Protein AF-A0A957S2C0-F1 (afdb_monomer_lite)

pLDDT: mean 94.17, std 5.42, range [70.94, 98.38]

Structure (mmCIF, N/CA/C/O backbone):
data_AF-A0A957S2C0-F1
#
_entry.id   AF-A0A957S2C0-F1
#
loop_
_atom_site.group_PDB
_atom_site.id
_atom_site.type_symbol
_atom_site.label_atom_id
_atom_site.label_alt_id
_atom_site.label_comp_id
_atom_site.label_asym_id
_atom_site.label_entity_id
_atom_site.label_seq_id
_atom_site.pdbx_PDB_ins_code
_atom_site.Cartn_x
_atom_site.Cartn_y
_atom_site.Cartn_z
_atom_site.occupancy
_atom_site.B_iso_or_equiv
_atom_site.auth_seq_id
_atom_site.auth_comp_id
_atom_site.auth_asym_id
_atom_site.auth_atom_id
_atom_site.pdbx_PDB_model_num
ATOM 1 N N . MET A 1 1 ? -17.157 -6.613 25.429 1.00 73.69 1 MET A N 1
ATOM 2 C CA . MET A 1 1 ? -17.398 -6.611 23.971 1.00 73.69 1 MET A CA 1
ATOM 3 C C . MET A 1 1 ? -16.959 -5.294 23.333 1.00 73.69 1 MET A C 1
ATOM 5 O O . MET A 1 1 ? -15.977 -5.318 22.613 1.00 73.69 1 MET A O 1
ATOM 9 N N . ILE A 1 2 ? -17.566 -4.150 23.680 1.00 87.94 2 ILE A N 1
ATOM 10 C CA . ILE A 1 2 ? -17.215 -2.818 23.128 1.00 87.94 2 ILE A CA 1
ATOM 11 C C . ILE A 1 2 ? -15.724 -2.462 23.279 1.00 87.94 2 ILE A C 1
ATOM 13 O O . ILE A 1 2 ? -15.077 -2.132 22.297 1.00 87.94 2 ILE A O 1
ATOM 17 N N . ARG A 1 3 ? -15.128 -2.659 24.465 1.00 90.69 3 ARG A N 1
ATOM 18 C CA . ARG A 1 3 ? -13.692 -2.380 24.700 1.00 90.69 3 ARG A CA 1
ATOM 19 C C . ARG A 1 3 ? -12.745 -3.124 23.749 1.00 90.69 3 ARG A C 1
ATOM 21 O O . ARG A 1 3 ? -11.714 -2.583 23.371 1.00 90.69 3 ARG A O 1
ATOM 28 N N . THR A 1 4 ? -13.081 -4.361 23.386 1.00 94.62 4 THR A N 1
ATOM 29 C CA . THR A 1 4 ? -12.272 -5.170 22.466 1.00 94.62 4 THR A CA 1
ATOM 30 C C . THR A 1 4 ? -12.382 -4.637 21.040 1.00 94.62 4 THR A C 1
ATOM 32 O O . THR A 1 4 ? -11.375 -4.564 20.349 1.00 94.62 4 THR A O 1
ATOM 35 N N . ILE A 1 5 ? -13.580 -4.215 20.622 1.00 94.31 5 ILE A N 1
ATOM 36 C CA . ILE A 1 5 ? -13.826 -3.644 19.291 1.00 94.31 5 ILE A CA 1
ATOM 37 C C . ILE A 1 5 ? -13.053 -2.335 19.124 1.00 94.31 5 ILE A C 1
ATOM 39 O O . ILE A 1 5 ? -12.319 -2.190 18.149 1.00 94.31 5 ILE A O 1
ATOM 43 N N . THR A 1 6 ? -13.134 -1.423 20.096 1.00 95.44 6 THR A N 1
ATOM 44 C CA . THR A 1 6 ? -12.391 -0.156 20.047 1.00 95.44 6 THR A CA 1
ATOM 45 C C . THR A 1 6 ? -10.878 -0.404 20.018 1.00 95.44 6 THR A C 1
ATOM 47 O O . THR A 1 6 ? -10.173 0.177 19.198 1.00 95.44 6 THR A O 1
ATOM 50 N N . ALA A 1 7 ? -10.366 -1.331 20.840 1.00 96.75 7 ALA A N 1
ATOM 51 C CA . ALA A 1 7 ? -8.940 -1.668 20.852 1.00 96.75 7 ALA A CA 1
ATOM 52 C C . ALA A 1 7 ? -8.453 -2.249 19.512 1.00 96.75 7 ALA A C 1
ATOM 54 O O . ALA A 1 7 ? -7.413 -1.833 19.004 1.00 96.75 7 ALA A O 1
ATOM 55 N N . LEU A 1 8 ? -9.211 -3.178 18.919 1.00 96.88 8 LEU A N 1
ATOM 56 C CA . LEU A 1 8 ? -8.883 -3.740 17.607 1.00 96.88 8 LEU A CA 1
ATOM 57 C C . LEU A 1 8 ? -8.941 -2.678 16.510 1.00 96.88 8 LEU A C 1
ATOM 59 O O . LEU A 1 8 ? -8.081 -2.661 15.638 1.00 96.88 8 LEU A O 1
ATOM 63 N N . SER A 1 9 ? -9.906 -1.767 16.574 1.00 97.06 9 SER A N 1
ATOM 64 C CA . SER A 1 9 ? -10.071 -0.722 15.565 1.00 97.06 9 SER A CA 1
ATOM 65 C C . SER A 1 9 ? -8.929 0.284 15.579 1.00 97.06 9 SER A C 1
ATOM 67 O O . SER A 1 9 ? -8.397 0.625 14.525 1.00 97.06 9 SER A O 1
ATOM 69 N N . VAL A 1 10 ? -8.473 0.683 16.769 1.00 97.44 10 VAL A N 1
ATOM 70 C CA . VAL A 1 10 ? -7.271 1.516 16.918 1.00 97.44 10 VAL A CA 1
ATOM 71 C C . VAL A 1 10 ? -6.029 0.778 16.414 1.00 97.44 10 VAL A C 1
ATOM 73 O O . VAL A 1 10 ? -5.210 1.371 15.714 1.00 97.44 10 VAL A O 1
ATOM 76 N N . ALA A 1 11 ? -5.893 -0.518 16.715 1.00 98.12 11 ALA A N 1
ATOM 77 C CA . ALA A 1 11 ? -4.774 -1.313 16.213 1.00 98.12 11 ALA A CA 1
ATOM 78 C C . ALA A 1 11 ? -4.780 -1.403 14.678 1.00 98.12 11 ALA A C 1
ATOM 80 O O . ALA A 1 11 ? -3.747 -1.188 14.048 1.00 98.12 11 ALA A O 1
ATOM 81 N N . ILE A 1 12 ? -5.942 -1.650 14.067 1.00 97.88 12 ILE A N 1
ATOM 82 C CA . ILE A 1 12 ? -6.110 -1.682 12.608 1.00 97.88 12 ILE A CA 1
ATOM 83 C C . ILE A 1 12 ? -5.777 -0.318 12.001 1.00 97.88 12 ILE A C 1
ATOM 85 O O . ILE A 1 12 ? -5.032 -0.261 11.023 1.00 97.88 12 ILE A O 1
ATOM 89 N N . ALA A 1 13 ? -6.266 0.778 12.586 1.00 98.06 13 ALA A N 1
ATOM 90 C CA . ALA A 1 13 ? -5.957 2.128 12.125 1.00 98.06 13 ALA A CA 1
ATOM 91 C C . ALA A 1 13 ? -4.446 2.409 12.158 1.00 98.06 13 ALA A C 1
ATOM 93 O O . ALA A 1 13 ? -3.888 2.888 11.172 1.00 98.06 13 ALA A O 1
ATOM 94 N N . GLY A 1 14 ? -3.768 2.043 13.251 1.00 98.25 14 GLY A N 1
ATOM 95 C CA . GLY A 1 14 ? -2.318 2.196 13.385 1.00 98.25 14 GLY A CA 1
ATOM 96 C C . GLY A 1 14 ? -1.533 1.369 12.364 1.00 98.25 14 GLY A C 1
ATOM 97 O O . GLY A 1 14 ? -0.646 1.895 11.696 1.00 98.25 14 GLY A O 1
ATOM 98 N N . LEU A 1 15 ? -1.888 0.093 12.188 1.00 98.31 15 LEU A N 1
ATOM 99 C CA . LEU A 1 15 ? -1.252 -0.777 11.192 1.00 98.31 15 LEU A CA 1
ATOM 100 C C . LEU A 1 15 ? -1.478 -0.271 9.764 1.00 98.31 15 LEU A C 1
ATOM 102 O O . LEU A 1 15 ? -0.555 -0.290 8.954 1.00 98.31 15 LEU A O 1
ATOM 106 N N . THR A 1 16 ? -2.679 0.230 9.472 1.00 98.12 16 THR A N 1
ATOM 107 C CA . THR A 1 16 ? -3.020 0.797 8.161 1.00 98.12 16 THR A CA 1
ATOM 108 C C . THR A 1 16 ? -2.212 2.058 7.882 1.00 98.12 16 THR A C 1
ATOM 110 O O . THR A 1 16 ? -1.670 2.199 6.790 1.00 98.12 16 THR A O 1
ATOM 113 N N . LEU A 1 17 ? -2.064 2.945 8.872 1.00 97.69 17 LEU A N 1
ATOM 114 C CA . LEU A 1 17 ? -1.252 4.154 8.738 1.00 97.69 17 LEU A CA 1
ATOM 115 C C . LEU A 1 17 ? 0.207 3.823 8.406 1.00 97.69 17 LEU A C 1
ATOM 117 O O . LEU A 1 17 ? 0.809 4.490 7.572 1.00 97.69 17 LEU A O 1
ATOM 121 N N . ILE A 1 18 ? 0.761 2.778 9.023 1.00 97.88 18 ILE A N 1
ATOM 122 C CA . ILE A 1 18 ? 2.124 2.322 8.736 1.00 97.88 18 ILE A CA 1
ATOM 123 C C . ILE A 1 18 ? 2.206 1.729 7.325 1.00 97.88 18 ILE A C 1
ATOM 125 O O . ILE A 1 18 ? 3.067 2.133 6.548 1.00 97.88 18 ILE A O 1
ATOM 129 N N . ALA A 1 19 ? 1.318 0.791 6.987 1.00 96.69 19 ALA A N 1
ATOM 130 C CA . ALA A 1 19 ? 1.372 0.061 5.723 1.00 96.69 19 ALA A CA 1
ATOM 131 C C . ALA A 1 19 ? 1.110 0.965 4.509 1.00 96.69 19 ALA A C 1
ATOM 133 O O . ALA A 1 19 ? 1.944 1.036 3.612 1.00 96.69 19 ALA A O 1
ATOM 134 N N . ALA A 1 20 ? -0.001 1.702 4.509 1.00 96.94 20 ALA A N 1
ATOM 135 C CA . ALA A 1 20 ? -0.363 2.596 3.411 1.00 96.94 20 ALA A CA 1
ATOM 136 C C . ALA A 1 20 ? 0.466 3.893 3.426 1.00 96.94 20 ALA A C 1
ATOM 138 O O . ALA A 1 20 ? 0.764 4.468 2.381 1.00 96.94 20 ALA A O 1
ATOM 139 N N . GLY A 1 21 ? 0.895 4.355 4.608 1.00 96.19 21 GLY A N 1
ATOM 140 C CA . GLY A 1 21 ? 1.790 5.508 4.731 1.00 96.19 21 GLY A CA 1
ATOM 141 C C . GLY A 1 21 ? 3.182 5.241 4.159 1.00 96.19 21 GLY A C 1
ATOM 142 O O . GLY A 1 21 ? 3.803 6.148 3.602 1.00 96.19 21 GLY A O 1
ATOM 143 N N . ALA A 1 22 ? 3.657 3.992 4.223 1.00 96.31 22 ALA A N 1
ATOM 144 C CA . ALA A 1 22 ? 4.943 3.596 3.658 1.00 96.31 22 ALA A CA 1
ATOM 145 C C . ALA A 1 22 ? 5.053 3.918 2.160 1.00 96.31 22 ALA A C 1
ATOM 147 O O . ALA A 1 22 ? 6.125 4.323 1.711 1.00 96.31 22 ALA A O 1
ATOM 148 N N . THR A 1 23 ? 3.958 3.830 1.401 1.00 94.69 23 THR A N 1
ATOM 149 C CA . THR A 1 23 ? 3.931 4.150 -0.036 1.00 94.69 23 THR A CA 1
ATOM 150 C C . THR A 1 23 ? 4.381 5.578 -0.345 1.00 94.69 23 THR A C 1
ATOM 152 O O . THR A 1 23 ? 5.066 5.792 -1.345 1.00 94.69 23 THR A O 1
ATOM 155 N N . PHE A 1 24 ? 4.097 6.540 0.538 1.00 92.31 24 PHE A N 1
ATOM 156 C CA . PHE A 1 24 ? 4.498 7.947 0.375 1.00 92.31 24 PHE A CA 1
ATOM 157 C C . PHE A 1 24 ? 5.909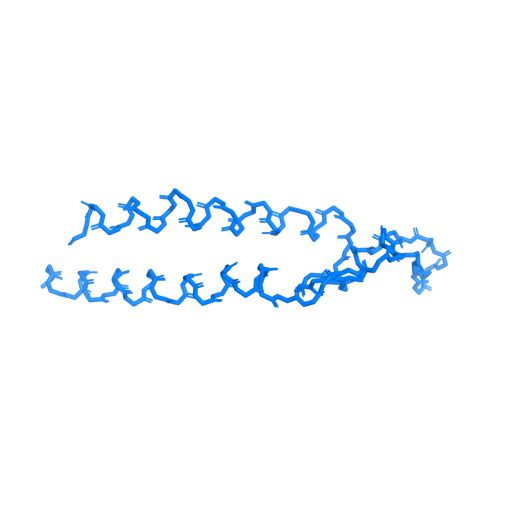 8.246 0.881 1.00 92.31 24 PHE A C 1
ATOM 159 O O . PHE A 1 24 ? 6.519 9.228 0.465 1.00 92.31 24 PHE A O 1
ATOM 166 N N . LEU A 1 25 ? 6.426 7.413 1.783 1.00 93.62 25 LEU A N 1
ATOM 167 C CA . LEU A 1 25 ? 7.775 7.553 2.332 1.00 93.62 25 LEU A CA 1
ATOM 168 C C . LEU A 1 25 ? 8.824 6.826 1.485 1.00 93.62 25 LEU A C 1
ATOM 170 O O . LEU A 1 25 ? 10.020 7.089 1.614 1.00 93.62 25 LEU A O 1
ATOM 174 N N . TRP A 1 26 ? 8.393 5.902 0.625 1.00 92.44 26 TRP A N 1
ATOM 175 C CA . TRP A 1 26 ? 9.302 5.114 -0.188 1.00 92.44 26 TRP A CA 1
ATOM 176 C C . TRP A 1 26 ? 9.930 5.950 -1.315 1.00 92.44 26 TRP A C 1
ATOM 178 O O . TRP A 1 26 ? 9.215 6.693 -1.998 1.00 92.44 26 TRP A O 1
ATOM 188 N N . PRO A 1 27 ? 11.246 5.805 -1.576 1.00 89.75 27 PRO A N 1
ATOM 189 C CA . PRO A 1 27 ? 11.919 6.556 -2.628 1.00 89.75 27 PRO A CA 1
ATOM 190 C C . PRO A 1 27 ? 11.293 6.329 -4.004 1.00 89.75 27 PRO A C 1
ATOM 192 O O . PRO A 1 27 ? 11.096 5.191 -4.443 1.00 89.75 27 PRO A O 1
ATOM 195 N N . GLN A 1 28 ? 11.029 7.428 -4.702 1.00 86.81 28 GLN A N 1
ATOM 196 C CA . GLN A 1 28 ? 10.584 7.408 -6.090 1.00 86.81 28 GLN A CA 1
ATOM 197 C C . GLN A 1 28 ? 11.806 7.431 -7.014 1.00 86.81 28 GLN A C 1
ATOM 199 O O . GLN A 1 28 ? 12.776 8.145 -6.756 1.00 86.81 28 GLN A O 1
ATOM 204 N N . ALA A 1 29 ? 11.776 6.637 -8.083 1.00 82.75 29 ALA A N 1
ATOM 205 C CA . A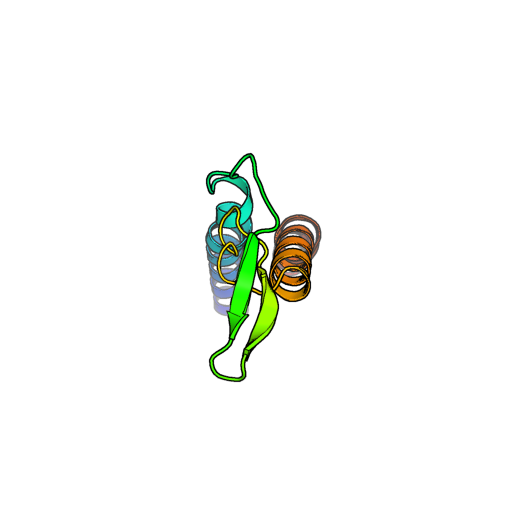LA A 1 29 ? 12.820 6.634 -9.102 1.00 82.75 29 ALA A CA 1
ATOM 206 C C . ALA A 1 29 ? 12.421 7.565 -10.256 1.00 82.75 29 ALA A C 1
ATOM 208 O O . ALA A 1 29 ? 11.262 7.597 -10.652 1.00 82.75 29 ALA A O 1
ATOM 209 N N . ALA A 1 30 ? 13.379 8.311 -10.810 1.00 70.94 30 ALA A N 1
ATOM 210 C CA . ALA A 1 30 ? 13.110 9.311 -11.849 1.00 70.94 30 ALA A CA 1
ATOM 211 C C . ALA A 1 30 ? 12.741 8.717 -13.229 1.00 70.94 30 ALA A C 1
ATOM 213 O O . ALA A 1 30 ? 12.193 9.428 -14.063 1.00 70.94 30 ALA A O 1
ATOM 214 N N . ASN A 1 31 ? 13.030 7.430 -13.471 1.00 73.31 31 ASN A N 1
ATOM 215 C CA . ASN A 1 31 ? 12.916 6.782 -14.785 1.00 73.31 31 ASN A CA 1
ATOM 216 C C . ASN A 1 31 ? 11.965 5.577 -14.747 1.00 73.31 31 ASN A C 1
ATOM 218 O O . ASN A 1 31 ? 12.390 4.431 -14.895 1.00 73.31 31 ASN A O 1
ATOM 222 N N . THR A 1 32 ? 10.682 5.834 -14.511 1.00 82.00 32 THR A N 1
ATOM 223 C CA . THR A 1 32 ? 9.639 4.804 -14.399 1.00 82.00 32 THR A CA 1
ATOM 224 C C . THR A 1 32 ? 8.432 5.160 -15.258 1.00 82.00 32 THR A C 1
ATOM 226 O O . THR A 1 32 ? 8.120 6.350 -15.335 1.00 82.00 32 THR A O 1
ATOM 229 N N . PRO A 1 33 ? 7.725 4.191 -15.876 1.00 84.88 33 PRO A N 1
ATOM 230 C CA . PRO A 1 33 ? 7.794 2.727 -15.691 1.00 84.88 33 PRO A CA 1
ATOM 231 C C . PRO A 1 33 ? 9.045 2.063 -16.300 1.00 84.88 33 PRO A C 1
ATOM 233 O O . PRO A 1 33 ? 9.650 2.614 -17.216 1.00 84.88 33 PRO A O 1
ATOM 236 N N . ILE A 1 34 ? 9.417 0.870 -15.817 1.00 91.25 34 ILE A N 1
ATOM 237 C CA . ILE A 1 34 ? 10.524 0.061 -16.372 1.00 91.25 34 ILE A CA 1
ATOM 238 C C . ILE A 1 34 ? 9.977 -1.138 -17.156 1.00 91.25 34 ILE A C 1
ATOM 240 O O . ILE A 1 34 ? 9.021 -1.776 -16.723 1.00 91.25 34 ILE A O 1
ATOM 244 N N . THR A 1 35 ? 10.582 -1.476 -18.294 1.00 94.44 35 THR A N 1
ATOM 245 C CA . THR A 1 35 ? 10.179 -2.652 -19.086 1.00 94.44 35 THR A CA 1
ATOM 246 C C . THR A 1 35 ? 10.935 -3.895 -18.623 1.00 94.44 35 THR A C 1
ATOM 248 O O . THR A 1 35 ? 12.161 -3.874 -18.516 1.00 94.44 35 THR A O 1
ATOM 251 N N . PHE A 1 36 ? 10.213 -4.988 -18.387 1.00 93.94 36 PHE A N 1
ATOM 252 C CA . PHE A 1 36 ? 10.756 -6.299 -18.036 1.00 93.94 36 PHE A CA 1
ATOM 253 C C . PHE A 1 36 ? 10.279 -7.358 -19.033 1.00 93.94 36 PHE A C 1
ATOM 255 O O . PHE A 1 36 ? 9.100 -7.399 -19.365 1.00 93.94 36 PHE A O 1
ATOM 262 N N . THR A 1 37 ? 11.169 -8.237 -19.489 1.00 96.19 37 THR A N 1
ATOM 263 C CA . THR A 1 37 ? 10.793 -9.375 -20.341 1.00 96.19 37 THR A CA 1
ATOM 264 C C . THR A 1 37 ? 10.513 -10.587 -19.467 1.00 96.19 37 THR A C 1
ATOM 266 O O . THR A 1 37 ? 11.381 -11.041 -18.723 1.00 96.19 37 THR A O 1
ATOM 269 N N . THR A 1 38 ? 9.298 -11.121 -19.550 1.00 94.38 38 THR A N 1
ATOM 270 C CA . THR A 1 38 ? 8.894 -12.306 -18.789 1.00 94.38 38 THR A CA 1
ATOM 271 C C . THR A 1 38 ? 9.614 -13.570 -19.269 1.00 94.38 38 THR A C 1
ATOM 273 O O . THR A 1 38 ? 10.197 -13.607 -20.350 1.00 94.38 38 THR A O 1
ATOM 276 N N . LEU A 1 39 ? 9.510 -14.657 -18.497 1.00 96.31 39 LEU A N 1
ATOM 277 C CA . LEU A 1 39 ? 10.033 -15.975 -18.890 1.00 96.31 39 LEU A CA 1
ATOM 278 C C . LEU A 1 39 ? 9.423 -16.511 -20.199 1.00 96.31 39 LEU A C 1
ATOM 280 O O . LEU A 1 39 ? 10.023 -17.364 -20.844 1.00 96.31 39 LEU A O 1
ATOM 284 N N . HIS A 1 40 ? 8.256 -16.000 -20.599 1.00 96.88 40 HIS A N 1
ATOM 285 C CA . HIS A 1 40 ? 7.595 -16.346 -21.859 1.00 96.88 40 HIS A CA 1
ATOM 286 C C . HIS A 1 40 ? 8.058 -15.475 -23.042 1.00 96.88 40 HIS A C 1
ATOM 288 O O . HIS A 1 40 ? 7.554 -15.641 -24.147 1.00 96.88 40 HIS A O 1
ATOM 294 N N . GLY A 1 41 ? 8.992 -14.542 -22.827 1.00 96.00 41 GLY A N 1
ATOM 295 C CA . GLY A 1 41 ? 9.486 -13.620 -23.854 1.00 96.00 41 GLY A CA 1
ATOM 296 C C . GLY A 1 41 ? 8.625 -12.371 -24.066 1.00 96.00 41 GLY A C 1
ATOM 297 O O . GLY A 1 41 ? 8.979 -11.537 -24.893 1.00 96.00 41 GLY A O 1
ATOM 298 N N . GLU A 1 42 ? 7.533 -12.209 -23.313 1.00 96.62 42 GLU A N 1
ATOM 299 C CA . GLU A 1 42 ? 6.625 -11.062 -23.445 1.00 96.62 42 GLU A CA 1
ATOM 300 C C . GLU A 1 42 ? 7.110 -9.864 -22.608 1.00 96.62 42 GLU A C 1
ATOM 302 O O . GLU A 1 42 ? 7.409 -10.058 -21.419 1.00 96.62 42 GLU A O 1
ATOM 307 N N . PRO A 1 43 ? 7.180 -8.641 -23.169 1.00 95.94 43 PRO A N 1
ATOM 308 C CA . PRO A 1 43 ? 7.452 -7.432 -22.400 1.00 95.94 43 PRO A CA 1
ATOM 309 C C . PRO A 1 43 ? 6.270 -7.043 -21.499 1.00 95.94 43 PRO A C 1
ATOM 311 O O . PRO A 1 43 ? 5.123 -6.973 -21.924 1.00 95.94 43 PRO A O 1
ATOM 314 N N . VAL A 1 44 ? 6.563 -6.693 -20.249 1.00 95.44 44 VAL A N 1
ATOM 315 C CA . VAL A 1 44 ? 5.611 -6.110 -19.301 1.00 95.44 44 VAL A CA 1
ATOM 316 C C . VAL A 1 44 ? 6.182 -4.827 -18.706 1.00 95.44 44 VAL A C 1
ATOM 318 O O . VAL A 1 44 ? 7.368 -4.742 -18.385 1.00 95.44 44 VAL A O 1
ATOM 321 N N . ALA A 1 45 ? 5.335 -3.812 -18.552 1.00 95.94 45 ALA A N 1
ATOM 322 C CA . ALA A 1 45 ? 5.696 -2.594 -17.840 1.00 95.94 45 ALA A CA 1
ATOM 323 C C . ALA A 1 45 ? 5.555 -2.819 -16.329 1.00 95.94 45 ALA A C 1
ATOM 325 O O . ALA A 1 45 ? 4.462 -3.124 -15.845 1.00 95.94 45 ALA A O 1
ATOM 326 N N . LEU A 1 46 ? 6.642 -2.644 -15.583 1.00 95.62 46 LEU A N 1
ATOM 327 C CA . LEU A 1 46 ? 6.644 -2.596 -14.125 1.00 95.62 46 LEU A CA 1
ATOM 328 C C . LEU A 1 46 ? 6.556 -1.150 -13.642 1.00 95.62 46 LEU A C 1
ATOM 330 O O . LEU A 1 46 ? 7.082 -0.234 -14.276 1.00 95.62 46 LEU A O 1
ATOM 334 N N . TYR A 1 47 ? 5.936 -0.956 -12.482 1.00 93.94 47 TYR A N 1
ATOM 335 C CA . TYR A 1 47 ? 5.735 0.353 -11.866 1.00 93.94 47 TYR A CA 1
ATOM 336 C C . TYR A 1 47 ? 7.063 1.075 -11.596 1.00 93.94 47 TYR A C 1
ATOM 338 O O . TYR A 1 47 ? 7.152 2.286 -11.752 1.00 93.94 47 TYR A O 1
ATOM 346 N N . GLY A 1 48 ? 8.121 0.330 -11.256 1.00 91.81 48 GLY A N 1
ATOM 347 C CA . GLY A 1 48 ? 9.513 0.788 -11.265 1.00 91.81 48 GLY A CA 1
ATOM 348 C C . GLY A 1 48 ? 9.934 1.727 -10.128 1.00 91.81 48 GLY A C 1
ATOM 349 O O . GLY A 1 48 ? 11.132 1.924 -9.933 1.00 91.81 48 GLY A O 1
ATOM 350 N N . ALA A 1 49 ? 8.998 2.299 -9.366 1.00 91.50 49 ALA A N 1
ATOM 351 C CA . ALA A 1 49 ? 9.265 3.243 -8.275 1.00 91.50 49 ALA A CA 1
ATOM 352 C C . ALA A 1 49 ? 8.467 2.910 -7.009 1.00 91.50 49 ALA A C 1
ATOM 354 O O . ALA A 1 49 ? 7.481 2.176 -7.041 1.00 91.50 49 ALA A O 1
ATOM 355 N N . GLY A 1 50 ? 8.901 3.471 -5.879 1.00 92.50 50 GLY A N 1
ATOM 356 C CA . GLY A 1 50 ? 8.171 3.386 -4.623 1.00 92.50 50 GLY A CA 1
ATOM 357 C C . GLY A 1 50 ? 8.080 1.971 -4.049 1.00 92.50 50 GLY A C 1
ATOM 358 O O . GLY A 1 50 ? 8.869 1.079 -4.383 1.00 92.50 50 GLY A O 1
ATOM 359 N N . LEU A 1 51 ? 7.100 1.776 -3.163 1.00 95.00 51 LEU A N 1
ATOM 360 C CA . LEU A 1 51 ? 6.866 0.506 -2.473 1.00 95.00 51 LEU A CA 1
ATOM 361 C C . LEU A 1 51 ? 6.512 -0.626 -3.456 1.00 95.00 51 LEU A C 1
ATOM 363 O O . LEU A 1 51 ? 6.978 -1.752 -3.298 1.00 95.00 51 LEU A O 1
ATOM 367 N N . TYR A 1 52 ? 5.773 -0.301 -4.519 1.00 95.38 52 TYR A N 1
ATOM 368 C CA . TYR A 1 52 ? 5.273 -1.250 -5.519 1.00 95.38 52 TYR A CA 1
ATOM 369 C C . TYR A 1 52 ? 6.156 -1.379 -6.767 1.00 95.38 52 TYR A C 1
ATOM 371 O O . TYR A 1 52 ? 5.695 -1.828 -7.809 1.00 95.38 52 TYR A O 1
ATOM 379 N N . ARG A 1 53 ? 7.437 -1.003 -6.700 1.00 93.56 53 ARG A N 1
ATOM 380 C CA . ARG A 1 53 ? 8.355 -0.965 -7.859 1.00 93.56 53 ARG A CA 1
ATOM 381 C C . ARG A 1 53 ? 8.454 -2.253 -8.690 1.00 93.56 53 ARG A C 1
ATOM 383 O O . ARG A 1 53 ? 8.805 -2.176 -9.863 1.00 93.56 53 ARG A O 1
ATOM 390 N N . TYR A 1 54 ? 8.184 -3.410 -8.090 1.00 93.75 54 TYR A N 1
ATOM 391 C CA . TYR A 1 54 ? 8.245 -4.716 -8.758 1.00 93.75 54 TYR A CA 1
ATOM 392 C C . TYR A 1 54 ? 6.886 -5.216 -9.253 1.00 93.75 54 TYR A C 1
ATOM 394 O O . TYR A 1 54 ? 6.824 -6.243 -9.923 1.00 93.75 54 TYR A O 1
ATOM 402 N N . GLU A 1 55 ? 5.811 -4.498 -8.942 1.00 95.06 55 GLU A N 1
ATOM 403 C CA . GLU A 1 55 ? 4.495 -4.780 -9.493 1.00 95.06 55 GLU A CA 1
ATOM 404 C C . GLU A 1 55 ? 4.419 -4.329 -10.949 1.00 95.06 55 GLU A C 1
ATOM 406 O O . GLU A 1 55 ? 5.147 -3.433 -11.388 1.00 95.06 55 GLU A O 1
ATOM 411 N N . THR A 1 56 ? 3.484 -4.910 -11.699 1.00 95.56 56 THR A N 1
ATOM 412 C CA . THR A 1 56 ? 3.106 -4.345 -13.001 1.00 95.56 56 THR A CA 1
ATOM 413 C C . THR A 1 56 ? 2.632 -2.903 -12.826 1.00 95.56 56 THR A C 1
ATOM 415 O O . THR A 1 56 ? 2.113 -2.536 -11.772 1.00 95.56 56 THR A O 1
ATOM 418 N N . ALA A 1 57 ? 2.778 -2.069 -13.854 1.00 94.19 57 ALA A N 1
ATOM 419 C CA . ALA A 1 57 ? 2.397 -0.660 -13.780 1.00 94.19 57 ALA A CA 1
ATOM 420 C C . ALA A 1 57 ? 0.934 -0.473 -13.334 1.00 94.19 57 ALA A C 1
ATOM 422 O O . ALA A 1 57 ? 0.644 0.400 -12.519 1.00 94.19 57 ALA A O 1
ATOM 423 N N . PHE A 1 58 ? 0.030 -1.336 -13.811 1.0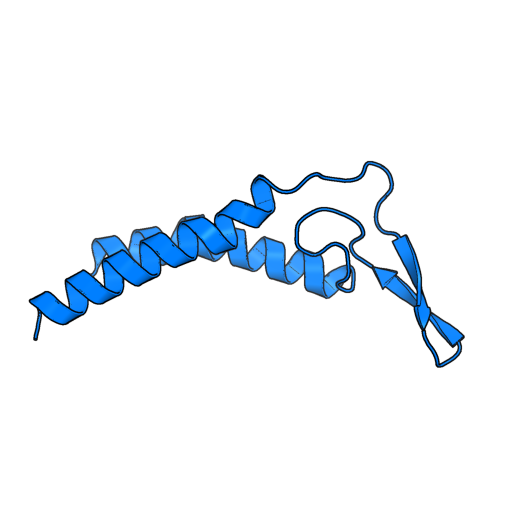0 94.56 58 PHE A N 1
ATOM 424 C CA . PHE A 1 58 ? -1.373 -1.337 -13.400 1.00 94.56 58 PHE A CA 1
ATOM 425 C C . PHE A 1 58 ? -1.551 -1.723 -11.926 1.00 94.56 58 PHE A C 1
ATOM 427 O O . PHE A 1 58 ? -2.216 -1.003 -11.184 1.00 94.56 58 PHE A O 1
ATOM 434 N N . ALA A 1 59 ? -0.938 -2.827 -11.487 1.00 96.31 59 ALA A N 1
ATOM 435 C CA . ALA A 1 59 ? -1.054 -3.284 -10.105 1.00 96.31 59 ALA A CA 1
ATOM 436 C C . ALA A 1 59 ? -0.434 -2.280 -9.119 1.00 96.31 59 ALA A C 1
ATOM 438 O O . ALA A 1 59 ? -1.063 -1.942 -8.122 1.00 96.31 59 ALA A O 1
ATOM 439 N N . GLY A 1 60 ? 0.743 -1.727 -9.425 1.00 95.38 60 GLY A N 1
ATOM 440 C CA . GLY A 1 60 ? 1.392 -0.724 -8.579 1.00 95.38 60 GLY A CA 1
ATOM 441 C C . GLY A 1 60 ? 0.581 0.568 -8.450 1.00 95.38 60 GLY A C 1
ATOM 442 O O . GLY A 1 60 ? 0.434 1.094 -7.344 1.00 95.38 60 GLY A O 1
ATOM 443 N N . ALA A 1 61 ? -0.023 1.040 -9.546 1.00 94.00 61 ALA A N 1
ATOM 444 C CA . ALA A 1 61 ? -0.937 2.181 -9.512 1.00 94.00 61 ALA A CA 1
ATOM 445 C C . ALA A 1 61 ? -2.215 1.871 -8.710 1.00 94.00 61 ALA A C 1
ATOM 447 O O . ALA A 1 61 ? -2.641 2.688 -7.895 1.00 94.00 61 ALA A O 1
ATOM 448 N N . GLY A 1 62 ? -2.802 0.684 -8.897 1.00 97.06 62 GLY A N 1
ATOM 449 C CA . GLY A 1 62 ? -3.993 0.241 -8.168 1.00 97.06 62 GLY A CA 1
ATOM 450 C C . GLY A 1 62 ? -3.764 0.125 -6.659 1.00 97.06 62 GLY A C 1
ATOM 451 O O . GLY A 1 62 ? -4.576 0.611 -5.868 1.00 97.06 62 GLY A O 1
ATOM 452 N N . SER A 1 63 ? -2.632 -0.446 -6.249 1.00 96.94 63 SER A N 1
ATOM 453 C CA . SER A 1 63 ? -2.249 -0.544 -4.838 1.00 96.94 63 SER A CA 1
ATOM 454 C C . SER A 1 63 ? -1.981 0.834 -4.232 1.00 96.94 63 SER A C 1
ATOM 456 O O . SER A 1 63 ? -2.529 1.148 -3.181 1.00 96.94 63 SER A O 1
ATOM 458 N N . THR A 1 64 ? -1.274 1.717 -4.947 1.00 95.56 64 THR A N 1
ATOM 459 C CA . THR A 1 64 ? -1.077 3.116 -4.517 1.00 95.56 64 THR A CA 1
ATOM 460 C C . THR A 1 64 ? -2.413 3.851 -4.345 1.00 95.56 64 THR A C 1
ATOM 462 O O . THR A 1 64 ? -2.619 4.567 -3.367 1.00 95.56 64 THR A O 1
ATOM 465 N N . GLY A 1 65 ? -3.358 3.656 -5.270 1.00 96.38 65 GLY A N 1
ATOM 466 C CA . GLY A 1 65 ? -4.714 4.198 -5.155 1.00 96.38 65 GLY A CA 1
ATOM 467 C C . GLY A 1 65 ? -5.470 3.654 -3.940 1.00 96.38 65 GLY A C 1
ATOM 468 O O . GLY A 1 65 ? -6.158 4.402 -3.246 1.00 96.38 65 GLY A O 1
ATOM 469 N N . THR A 1 66 ? -5.304 2.365 -3.644 1.00 97.94 66 THR A N 1
ATOM 470 C CA . THR A 1 66 ? -5.900 1.723 -2.465 1.00 97.94 66 THR A CA 1
ATOM 471 C C . THR A 1 66 ? -5.340 2.311 -1.174 1.00 97.94 66 THR A C 1
ATOM 473 O O . THR A 1 66 ? -6.114 2.625 -0.275 1.00 97.94 66 THR A O 1
ATOM 476 N N . ASP A 1 67 ? -4.030 2.547 -1.100 1.00 97.88 67 ASP A N 1
ATOM 477 C CA . ASP A 1 67 ? -3.393 3.186 0.055 1.00 97.88 67 ASP A CA 1
ATOM 478 C C . ASP A 1 67 ? -3.928 4.593 0.309 1.00 97.88 67 ASP A C 1
ATOM 480 O O . ASP A 1 67 ? -4.224 4.950 1.450 1.00 97.88 67 ASP A O 1
ATOM 484 N N . ILE A 1 68 ? -4.126 5.379 -0.755 1.00 98.12 68 ILE A N 1
ATOM 485 C CA . ILE A 1 68 ? -4.757 6.701 -0.657 1.00 98.12 68 ILE A CA 1
ATOM 486 C C . ILE A 1 68 ? -6.147 6.573 -0.025 1.00 98.12 68 ILE A C 1
ATOM 488 O O . ILE A 1 68 ? -6.464 7.301 0.914 1.00 98.12 68 ILE A O 1
ATOM 492 N N . ILE A 1 69 ? -6.974 5.642 -0.508 1.00 98.38 69 ILE A N 1
ATOM 493 C CA . ILE A 1 69 ? -8.335 5.430 0.009 1.00 98.38 69 ILE A CA 1
ATOM 494 C C . ILE A 1 69 ? -8.300 4.948 1.464 1.00 98.38 69 ILE A C 1
ATOM 496 O O . ILE A 1 69 ? -9.093 5.413 2.289 1.00 98.38 69 ILE A O 1
ATOM 500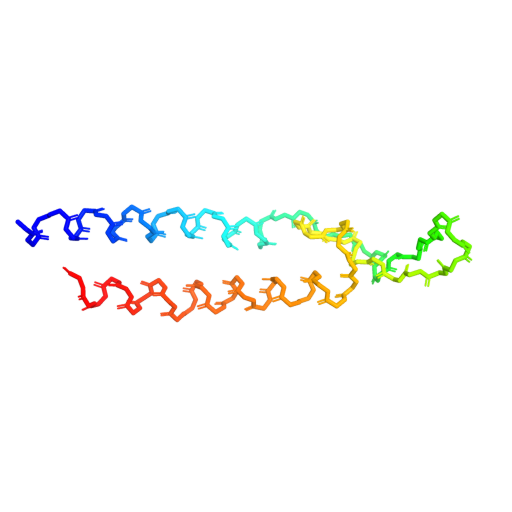 N N . LEU A 1 70 ? -7.373 4.050 1.803 1.00 98.25 70 LEU A N 1
ATOM 501 C CA . LEU A 1 70 ? -7.202 3.547 3.161 1.00 98.25 70 LEU A CA 1
ATOM 502 C C . LEU A 1 70 ? -6.897 4.685 4.137 1.00 98.25 70 LEU A C 1
ATOM 504 O O . LEU A 1 70 ? -7.563 4.802 5.166 1.00 98.25 70 LEU A O 1
ATOM 508 N N . LEU A 1 71 ? -5.942 5.551 3.797 1.00 98.00 71 LEU A N 1
ATOM 509 C CA . LEU A 1 71 ? -5.546 6.670 4.651 1.00 98.00 71 LEU A CA 1
ATOM 510 C C . LEU A 1 71 ? -6.594 7.787 4.698 1.00 98.00 71 LEU A C 1
ATOM 512 O O . LEU A 1 71 ? -6.835 8.347 5.764 1.00 98.00 71 LEU A O 1
ATOM 516 N N . ALA A 1 72 ? -7.206 8.124 3.562 1.00 98.12 72 ALA A N 1
ATOM 517 C CA . ALA A 1 72 ? -8.083 9.289 3.451 1.00 98.12 72 ALA A CA 1
ATOM 518 C C . ALA A 1 72 ? -9.539 9.011 3.848 1.00 98.12 72 ALA A C 1
ATOM 520 O O . ALA A 1 72 ? -10.245 9.935 4.245 1.00 98.12 72 ALA A O 1
ATOM 521 N N . VAL A 1 73 ? -10.005 7.764 3.726 1.00 98.25 73 VAL A N 1
ATOM 522 C CA . VAL A 1 73 ? -11.420 7.411 3.924 1.00 98.25 73 VAL A CA 1
ATOM 523 C C . VAL A 1 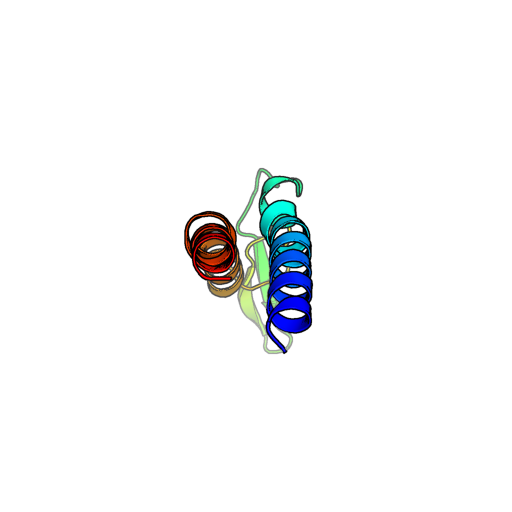73 ? -11.581 6.335 4.985 1.00 98.25 73 VAL A C 1
ATOM 525 O O . VAL A 1 73 ? -12.312 6.538 5.953 1.00 98.25 73 VAL A O 1
ATOM 528 N N . VAL A 1 74 ? -10.897 5.199 4.835 1.00 97.88 74 VAL A N 1
ATOM 529 C CA . VAL A 1 74 ? -11.158 4.021 5.678 1.00 97.88 74 VAL A CA 1
ATOM 530 C C . VAL A 1 74 ? -10.704 4.244 7.115 1.00 97.88 74 VAL A C 1
ATOM 532 O O . VAL A 1 74 ? -11.486 4.003 8.029 1.00 97.88 74 VAL A O 1
ATOM 535 N N . VAL A 1 75 ? -9.481 4.734 7.336 1.00 97.88 75 VAL A N 1
ATOM 536 C CA . VAL A 1 75 ? -8.967 5.006 8.689 1.00 97.88 75 VAL A CA 1
ATOM 537 C C . VAL A 1 75 ? -9.813 6.060 9.420 1.00 97.88 75 VAL A C 1
ATOM 539 O O . VAL A 1 75 ? -10.236 5.775 10.543 1.00 97.88 75 VAL A O 1
ATOM 542 N N . PRO A 1 76 ? -10.136 7.231 8.827 1.00 97.94 76 PRO A N 1
ATOM 543 C CA . PRO A 1 76 ? -11.022 8.201 9.468 1.00 97.94 76 PRO A CA 1
ATOM 544 C C . PRO A 1 76 ? -12.397 7.625 9.807 1.00 97.94 76 PRO A C 1
ATOM 546 O O . PRO A 1 76 ? -12.878 7.807 10.923 1.00 97.94 76 PRO A O 1
ATOM 549 N N . LEU A 1 77 ? -13.020 6.903 8.871 1.00 97.81 77 LEU A N 1
ATOM 550 C CA . LEU A 1 77 ? -14.344 6.328 9.089 1.00 97.81 77 LEU A CA 1
ATOM 551 C C . LEU A 1 77 ? -14.327 5.255 10.181 1.00 97.81 77 LEU A C 1
ATOM 553 O O . LEU A 1 77 ? -15.223 5.237 11.020 1.00 97.81 77 LEU A O 1
ATOM 557 N N . LEU A 1 78 ? -13.299 4.400 10.195 1.00 97.06 78 LEU A N 1
ATOM 558 C CA . LEU A 1 78 ? -13.120 3.383 11.226 1.00 97.06 78 LEU A CA 1
ATOM 559 C C . LEU A 1 78 ? -13.073 4.038 12.607 1.00 97.06 78 LEU A C 1
ATOM 561 O O . LEU A 1 78 ? -13.852 3.662 13.468 1.00 97.06 78 LEU A O 1
ATOM 565 N N . LEU A 1 79 ? -12.238 5.063 12.793 1.00 96.00 79 LEU A N 1
ATOM 566 C CA . LEU A 1 79 ? -12.095 5.743 14.084 1.00 96.00 79 LEU A CA 1
ATOM 567 C C . LEU A 1 79 ? -13.352 6.512 14.519 1.00 96.00 79 LEU A C 1
ATOM 569 O O . LEU A 1 79 ? -13.610 6.624 15.713 1.00 96.00 79 LEU A O 1
ATOM 573 N N . LEU A 1 80 ? -14.138 7.039 13.574 1.00 96.50 80 LEU A N 1
ATOM 574 C CA . LEU A 1 80 ? -15.404 7.720 13.873 1.00 96.50 80 LEU A CA 1
ATOM 575 C C . LEU A 1 80 ? -16.516 6.756 14.316 1.00 96.50 80 LEU A C 1
ATOM 577 O O . LEU A 1 80 ? -17.449 7.181 14.995 1.00 96.50 80 LEU A O 1
ATOM 581 N N . MET A 1 81 ? -16.449 5.487 13.905 1.00 92.62 81 ME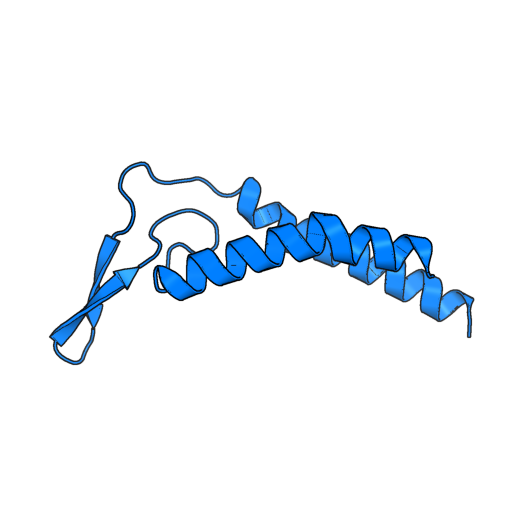T A N 1
ATOM 582 C CA . MET A 1 81 ? -17.517 4.498 14.097 1.00 92.62 81 MET A CA 1
ATOM 583 C C . MET A 1 81 ? -17.236 3.457 15.198 1.00 92.62 81 MET A C 1
ATOM 585 O O . MET A 1 81 ? -18.018 2.514 15.343 1.00 92.62 81 MET A O 1
ATOM 589 N N . THR A 1 82 ? -16.148 3.593 15.962 1.00 87.00 82 THR A N 1
ATOM 590 C CA . THR A 1 82 ? -15.645 2.575 16.919 1.00 87.00 82 THR A CA 1
ATOM 591 C C . THR A 1 82 ? -15.603 3.031 18.360 1.00 87.00 82 THR A C 1
ATOM 593 O O . THR A 1 82 ? -15.735 2.153 19.251 1.00 87.00 82 THR A O 1
#

Sequence (82 aa):
MIRTITALSVAIAGLTLIAAGATFLWPQAANTPITFTTLHGEPVALYGAGLYRYETAFAGAGSTGTDIILLAVVVPLLLLMT

Secondary structure (DSSP, 8-state):
-HHHHHHHHHHHHHHHHHHHHHHHHSPPPSS-SEEEE-TTS-EEEE--SSTTTTSBHHHHHHHHHHHHHIIIIIHHHHHH--

Radius of gyration: 16.87 Å; chains: 1; bounding box: 31×26×49 Å

Foldseek 3Di:
DVVVLLVVLVVVLVVLCVPLVQQVVWFFDPDDQDWDQDPVRDIFTARCTGPRNRHGVVVNVVSNVVSCCCNVPVSVVSNVVD